Protein AF-A0A1S3RYA9-F1 (afdb_monomer_lite)

Secondary structure (DSSP, 8-state):
-HHHHHHHHHT-S-THHHHHHHHHHHHHTTSSSSTHHHHHHHHHHHHHHHHHHHHHHHHHHHHHHSPPP--SSS--

Foldseek 3Di:
DVVVVVCLVQLVDDLVVLVVLLVVLVCQVPVDPDCVSVVVSVVSNVCSVPPSVVSVVSNVVNCVVVPDPPPDPPDD

Structure (mmCIF, N/CA/C/O backbone):
data_AF-A0A1S3RYA9-F1
#
_entry.id   AF-A0A1S3RYA9-F1
#
loop_
_atom_site.group_PDB
_atom_site.id
_atom_site.type_symbol
_atom_site.label_atom_id
_atom_site.label_alt_id
_atom_site.label_comp_id
_atom_site.label_asym_id
_atom_site.label_entity_id
_atom_site.label_seq_id
_atom_site.pdbx_PDB_ins_code
_atom_site.Cartn_x
_atom_site.Cartn_y
_atom_site.Cartn_z
_atom_site.occupancy
_atom_site.B_iso_or_equiv
_atom_site.auth_seq_id
_atom_site.auth_comp_id
_atom_site.auth_asym_id
_atom_site.auth_atom_id
_atom_site.pdbx_PDB_model_num
ATOM 1 N N . MET A 1 1 ? 7.197 -4.060 -0.221 1.00 91.81 1 MET A N 1
ATOM 2 C CA . MET A 1 1 ? 5.716 -4.016 -0.224 1.00 91.81 1 MET A CA 1
ATOM 3 C C . MET A 1 1 ? 5.080 -5.248 0.430 1.00 91.81 1 MET A C 1
ATOM 5 O O . MET A 1 1 ? 4.228 -5.055 1.282 1.00 91.81 1 MET A O 1
ATOM 9 N N . ASP A 1 2 ? 5.509 -6.484 0.131 1.00 96.06 2 ASP A N 1
ATOM 10 C CA . ASP A 1 2 ? 4.898 -7.735 0.650 1.00 96.06 2 ASP A CA 1
ATOM 11 C C . ASP A 1 2 ? 4.593 -7.759 2.168 1.00 96.06 2 ASP A C 1
ATOM 13 O O . ASP A 1 2 ? 3.447 -7.944 2.572 1.00 96.06 2 ASP A O 1
ATOM 17 N N . LYS A 1 3 ? 5.578 -7.462 3.027 1.00 96.12 3 LYS A N 1
ATOM 18 C CA . LYS A 1 3 ? 5.377 -7.437 4.491 1.00 96.12 3 LYS A CA 1
ATOM 19 C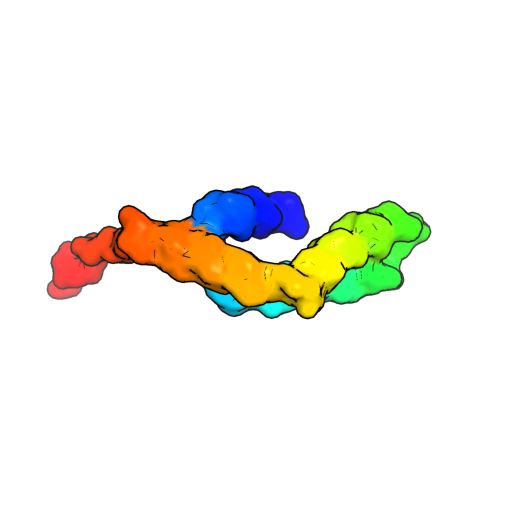 C . LYS A 1 3 ? 4.254 -6.490 4.943 1.00 96.12 3 LYS A C 1
ATOM 21 O O . LYS A 1 3 ? 3.497 -6.835 5.847 1.00 96.12 3 LYS A O 1
ATOM 26 N N . MET A 1 4 ? 4.134 -5.316 4.316 1.00 96.56 4 MET A N 1
ATOM 27 C CA . MET A 1 4 ? 3.061 -4.354 4.610 1.00 96.56 4 MET A CA 1
ATOM 28 C C . MET A 1 4 ? 1.708 -4.874 4.119 1.00 96.56 4 MET A C 1
ATOM 30 O O . MET A 1 4 ? 0.718 -4.770 4.835 1.00 96.56 4 MET A O 1
ATOM 34 N N . MET A 1 5 ? 1.668 -5.511 2.945 1.00 97.69 5 MET A N 1
ATOM 35 C CA . MET A 1 5 ? 0.441 -6.124 2.427 1.00 97.69 5 MET A CA 1
ATOM 36 C C . MET A 1 5 ? -0.118 -7.179 3.385 1.00 97.69 5 MET A C 1
ATOM 38 O O . MET A 1 5 ? -1.313 -7.167 3.673 1.00 97.69 5 MET A O 1
ATOM 42 N N . TRP A 1 6 ? 0.733 -8.026 3.970 1.00 98.12 6 TRP A N 1
ATOM 43 C CA . TRP A 1 6 ? 0.298 -8.991 4.985 1.00 98.12 6 TRP A CA 1
ATOM 44 C C . TRP A 1 6 ? -0.258 -8.341 6.254 1.00 98.12 6 TRP A C 1
ATOM 46 O O . TRP A 1 6 ? -1.179 -8.884 6.868 1.00 98.12 6 TRP A O 1
ATOM 56 N N . ARG A 1 7 ? 0.259 -7.171 6.639 1.00 97.69 7 ARG A N 1
ATOM 57 C CA . ARG A 1 7 ? -0.297 -6.383 7.745 1.00 97.69 7 ARG A CA 1
ATOM 58 C C . ARG A 1 7 ? -1.677 -5.830 7.399 1.00 97.69 7 ARG A C 1
ATOM 60 O O . ARG A 1 7 ? -2.592 -6.007 8.196 1.00 97.69 7 ARG A O 1
ATOM 67 N N . PHE A 1 8 ? -1.878 -5.296 6.192 1.00 97.88 8 PHE A N 1
ATOM 68 C CA . PHE A 1 8 ? -3.204 -4.858 5.728 1.00 97.88 8 PHE A CA 1
ATOM 69 C C . PHE A 1 8 ? -4.218 -6.003 5.621 1.00 97.88 8 PHE A C 1
ATOM 71 O O . PHE A 1 8 ? -5.387 -5.812 5.944 1.00 97.88 8 PHE A O 1
ATOM 78 N N . VAL A 1 9 ? -3.789 -7.209 5.233 1.00 97.44 9 VAL A N 1
ATOM 79 C CA . VAL A 1 9 ? -4.653 -8.405 5.237 1.00 97.44 9 VAL A CA 1
ATOM 80 C C . VAL A 1 9 ? -5.118 -8.751 6.654 1.00 97.44 9 VAL A C 1
ATOM 82 O O . VAL A 1 9 ? -6.289 -9.087 6.851 1.00 97.44 9 VAL A O 1
ATOM 85 N N . ARG A 1 10 ? -4.228 -8.654 7.650 1.00 96.88 10 ARG A N 1
ATOM 86 C CA . ARG A 1 10 ? -4.592 -8.842 9.064 1.00 96.88 10 ARG A CA 1
ATOM 87 C C . ARG A 1 10 ? -5.418 -7.679 9.626 1.00 96.88 10 ARG A C 1
ATOM 89 O O . ARG A 1 10 ? -6.246 -7.913 10.496 1.00 96.88 10 ARG A O 1
ATOM 96 N N . GLY A 1 11 ? -5.217 -6.467 9.110 1.00 97.00 11 GLY A N 1
ATOM 97 C CA . GLY A 1 11 ? -5.715 -5.211 9.684 1.00 97.00 11 GLY A CA 1
ATOM 98 C C . GLY A 1 11 ? -4.764 -4.596 10.722 1.00 97.00 11 GLY A C 1
ATOM 99 O O . GLY A 1 11 ? -5.074 -3.562 11.295 1.00 97.00 11 GLY A O 1
ATOM 100 N N . ASP A 1 12 ? -3.594 -5.203 10.930 1.00 96.50 12 ASP A N 1
ATOM 101 C CA . ASP A 1 12 ? -2.571 -4.811 11.909 1.00 96.50 12 ASP A CA 1
ATOM 102 C C . ASP A 1 12 ? -1.650 -3.706 11.364 1.00 96.50 12 ASP A C 1
ATOM 104 O O . ASP A 1 12 ? -0.441 -3.887 11.166 1.00 96.50 12 ASP A O 1
ATOM 108 N N . ALA A 1 13 ? -2.251 -2.577 11.001 1.00 96.56 13 ALA A N 1
ATOM 109 C CA . ALA A 1 13 ? -1.577 -1.447 10.374 1.00 96.56 13 ALA A CA 1
ATOM 110 C C . ALA A 1 13 ? -2.215 -0.121 10.795 1.00 96.56 13 ALA A C 1
ATOM 112 O O . ALA A 1 13 ? -3.369 -0.080 11.206 1.00 96.56 13 ALA A O 1
ATOM 113 N N . ALA A 1 14 ? -1.486 0.980 10.651 1.00 96.12 14 ALA A N 1
ATOM 114 C CA . ALA A 1 14 ? -2.043 2.320 10.806 1.00 96.12 14 ALA A CA 1
ATOM 115 C C . ALA A 1 14 ? -2.576 2.864 9.471 1.00 96.12 14 ALA A C 1
ATOM 117 O O . ALA A 1 14 ? -2.056 2.541 8.403 1.00 96.12 14 ALA A O 1
ATOM 118 N N . ASN A 1 15 ? -3.567 3.762 9.520 1.00 96.88 15 ASN A N 1
ATOM 119 C CA . ASN A 1 15 ? -4.096 4.413 8.312 1.00 96.88 15 ASN A CA 1
ATOM 120 C C . ASN A 1 15 ? -3.011 5.189 7.541 1.00 96.88 15 ASN A C 1
ATOM 122 O O . ASN A 1 15 ? -3.038 5.209 6.315 1.00 96.88 15 ASN A O 1
ATOM 126 N N . SER A 1 16 ? -2.023 5.765 8.234 1.00 97.31 16 SER A N 1
ATOM 127 C CA . SER A 1 16 ? -0.873 6.442 7.612 1.00 97.31 16 SER A CA 1
ATOM 128 C C . SER A 1 16 ? 0.012 5.501 6.786 1.00 97.31 16 SER A C 1
ATOM 130 O O . SER A 1 16 ? 0.702 5.943 5.869 1.00 97.31 16 SER A O 1
ATOM 132 N N . GLU A 1 17 ? -0.017 4.193 7.057 1.00 98.00 17 GLU A N 1
ATOM 133 C CA . GLU A 1 17 ? 0.723 3.218 6.255 1.00 98.00 17 GLU A CA 1
ATOM 134 C C . GLU A 1 17 ? 0.106 3.026 4.865 1.00 98.00 17 GLU A C 1
ATOM 136 O O . GLU A 1 17 ? 0.807 2.591 3.951 1.00 98.00 17 GLU A O 1
ATOM 141 N N . ILE A 1 18 ? -1.180 3.356 4.678 1.00 98.12 18 ILE A N 1
ATOM 142 C CA . ILE A 1 18 ? -1.839 3.328 3.362 1.00 98.12 18 ILE A CA 1
ATOM 143 C C . ILE A 1 18 ? -1.209 4.385 2.445 1.00 98.12 18 ILE A C 1
ATOM 145 O O . ILE A 1 18 ? -0.907 4.100 1.287 1.00 98.12 18 ILE A O 1
ATOM 149 N N . ASP A 1 19 ? -0.945 5.581 2.971 1.00 97.88 19 ASP A N 1
ATOM 150 C CA . ASP A 1 19 ? -0.242 6.629 2.225 1.00 97.88 19 ASP A CA 1
ATOM 151 C C . ASP A 1 19 ? 1.233 6.249 2.011 1.00 97.88 19 ASP A C 1
ATOM 153 O O . ASP A 1 19 ? 1.774 6.408 0.920 1.00 97.88 19 ASP A O 1
ATOM 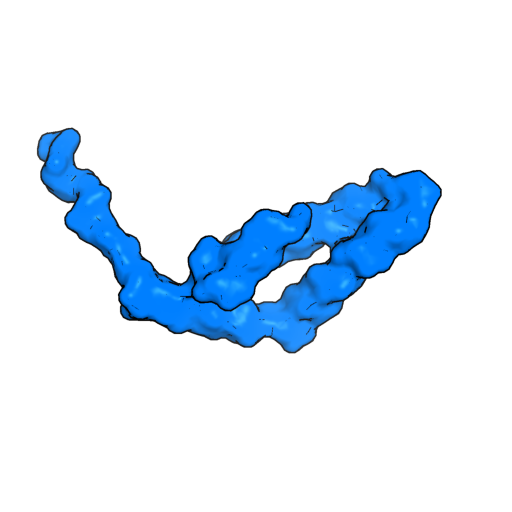157 N N . MET A 1 20 ? 1.871 5.634 3.011 1.00 97.94 20 MET A N 1
ATOM 158 C CA . MET A 1 20 ? 3.250 5.150 2.887 1.00 97.94 20 MET A CA 1
ATOM 159 C C . MET A 1 20 ? 3.411 4.096 1.783 1.00 97.94 20 MET A C 1
ATOM 161 O O . MET A 1 20 ? 4.369 4.158 1.013 1.00 97.94 20 MET A O 1
ATOM 165 N N . ILE A 1 21 ? 2.502 3.115 1.691 1.00 98.12 21 ILE A N 1
ATOM 166 C CA . ILE A 1 21 ? 2.604 2.077 0.657 1.00 98.12 21 ILE A CA 1
ATOM 167 C C . ILE A 1 21 ? 2.305 2.639 -0.739 1.00 98.12 21 ILE A C 1
ATOM 169 O O . ILE A 1 21 ? 2.884 2.166 -1.718 1.00 98.12 21 ILE A O 1
ATOM 173 N N . TRP A 1 22 ? 1.457 3.669 -0.835 1.00 98.38 22 TRP A N 1
ATOM 174 C CA . TRP A 1 22 ? 1.244 4.411 -2.075 1.00 98.38 22 TRP A CA 1
ATOM 175 C C . TRP A 1 22 ? 2.535 5.090 -2.542 1.00 98.38 22 TRP A C 1
ATOM 177 O O . TRP A 1 22 ? 2.979 4.832 -3.662 1.00 98.38 22 TRP A O 1
ATOM 187 N N . GLU A 1 23 ? 3.193 5.863 -1.678 1.00 98.25 23 GLU A N 1
ATOM 188 C CA . GLU A 1 23 ? 4.461 6.528 -2.011 1.00 98.25 23 GLU A CA 1
ATOM 189 C C . GLU A 1 23 ? 5.564 5.521 -2.366 1.00 98.25 23 GLU A C 1
ATOM 191 O O . GLU A 1 23 ? 6.240 5.663 -3.385 1.00 98.25 23 GLU A O 1
ATOM 196 N N . LEU A 1 24 ? 5.689 4.430 -1.603 1.00 98.06 24 LEU A N 1
ATOM 197 C CA . LEU A 1 24 ? 6.624 3.344 -1.920 1.00 98.06 24 LEU A CA 1
ATOM 198 C C . LEU A 1 24 ? 6.356 2.730 -3.299 1.00 98.06 24 LEU A C 1
ATOM 200 O O . LEU A 1 24 ? 7.296 2.413 -4.024 1.00 98.06 24 LEU A O 1
ATOM 204 N N . SER A 1 25 ? 5.089 2.558 -3.684 1.00 98.25 25 SER A N 1
ATOM 205 C CA . SER A 1 25 ? 4.754 2.033 -5.009 1.00 98.25 25 SER A CA 1
ATOM 206 C C . SER A 1 25 ? 5.179 2.991 -6.131 1.00 98.25 25 SER A C 1
ATOM 208 O O . SER A 1 25 ? 5.620 2.529 -7.180 1.00 98.25 25 SER A O 1
ATOM 210 N N . LYS A 1 26 ? 5.118 4.312 -5.903 1.00 98.19 26 LYS A N 1
ATOM 211 C CA . LYS A 1 26 ? 5.580 5.342 -6.851 1.00 98.19 26 LYS A CA 1
ATOM 212 C C . LYS A 1 26 ? 7.100 5.410 -6.953 1.00 98.19 26 LYS A C 1
ATOM 214 O O . LYS A 1 26 ? 7.623 5.680 -8.026 1.00 98.19 26 LYS A O 1
ATOM 219 N N . GLN A 1 27 ? 7.807 5.109 -5.868 1.00 98.25 27 GLN A N 1
ATOM 220 C CA . GLN A 1 27 ? 9.266 4.972 -5.880 1.00 98.25 27 GLN A CA 1
ATOM 221 C C . GLN A 1 27 ? 9.749 3.728 -6.634 1.00 98.25 27 GLN A C 1
ATOM 223 O O . GLN A 1 27 ? 10.907 3.677 -7.031 1.00 98.25 27 GLN A O 1
ATOM 228 N N . ILE A 1 28 ? 8.895 2.717 -6.810 1.00 98.00 28 ILE A N 1
ATOM 229 C CA . ILE A 1 28 ? 9.211 1.513 -7.593 1.00 98.00 28 ILE A CA 1
ATOM 230 C C . ILE A 1 28 ? 8.855 1.722 -9.066 1.00 98.00 28 ILE A C 1
ATOM 232 O O . ILE A 1 28 ? 9.636 1.356 -9.945 1.00 98.00 28 ILE A O 1
ATOM 236 N N . GLU A 1 29 ? 7.689 2.314 -9.328 1.00 98.25 29 GLU A N 1
ATOM 237 C CA . GLU A 1 29 ? 7.216 2.620 -10.677 1.00 98.25 29 GLU A CA 1
ATOM 238 C C . GLU A 1 29 ? 8.232 3.490 -11.434 1.00 98.25 29 GLU A C 1
ATOM 240 O O . GLU A 1 29 ? 8.650 4.541 -10.950 1.00 98.25 29 GLU A O 1
ATOM 245 N N . GLY A 1 30 ? 8.666 3.039 -12.612 1.00 97.38 30 GLY A N 1
ATOM 246 C CA . GLY A 1 30 ? 9.641 3.742 -13.453 1.00 97.38 30 GLY A CA 1
ATOM 247 C C . GLY A 1 30 ? 11.088 3.739 -12.940 1.00 97.38 30 GLY A C 1
ATOM 248 O O . GLY A 1 30 ? 11.962 4.295 -13.601 1.00 97.38 30 GLY A O 1
ATOM 249 N N . HIS A 1 31 ? 11.369 3.093 -11.804 1.00 98.19 31 HIS A N 1
ATOM 250 C CA . HIS A 1 31 ? 12.699 3.042 -11.178 1.00 98.19 31 HIS A CA 1
ATOM 251 C C . HIS A 1 31 ? 13.277 1.618 -11.133 1.00 98.19 31 HIS A C 1
ATOM 253 O O . HIS A 1 31 ? 14.104 1.282 -10.284 1.00 98.19 31 HIS A O 1
ATOM 259 N N . THR A 1 32 ? 12.843 0.754 -12.052 1.00 97.94 32 THR A N 1
ATOM 260 C CA . THR A 1 32 ? 13.323 -0.628 -12.177 1.00 97.94 32 THR A CA 1
ATOM 261 C C . THR A 1 32 ? 13.769 -0.931 -13.607 1.00 97.94 32 THR A C 1
ATOM 263 O O . THR A 1 32 ? 13.390 -0.242 -14.549 1.00 97.94 32 THR A O 1
ATOM 266 N N . ILE A 1 33 ? 14.615 -1.954 -13.779 1.00 98.44 33 ILE A N 1
ATOM 267 C CA . ILE A 1 33 ? 15.193 -2.319 -15.089 1.00 98.44 33 ILE A CA 1
ATOM 268 C C . ILE A 1 33 ? 14.125 -2.860 -16.054 1.00 98.44 33 ILE A C 1
ATOM 270 O O . ILE A 1 33 ? 14.235 -2.678 -17.264 1.00 98.44 33 ILE A O 1
ATOM 274 N N . CYS A 1 34 ? 13.108 -3.554 -15.538 1.00 98.25 34 CYS A N 1
ATOM 275 C CA . CYS A 1 34 ? 12.050 -4.162 -16.337 1.00 98.25 34 CYS A CA 1
ATOM 276 C C . CYS A 1 34 ? 10.666 -3.846 -15.763 1.00 98.25 34 CYS A C 1
ATOM 278 O O . CYS A 1 34 ? 10.520 -3.592 -14.569 1.00 98.25 34 CYS A O 1
ATOM 280 N N . ALA A 1 35 ? 9.633 -3.969 -16.600 1.00 98.25 35 ALA A N 1
ATOM 281 C CA . ALA A 1 35 ? 8.245 -3.641 -16.258 1.00 98.25 35 ALA A CA 1
ATOM 282 C C . ALA A 1 35 ? 7.613 -4.534 -15.167 1.00 98.25 35 ALA A C 1
ATOM 284 O O . ALA A 1 35 ? 6.449 -4.356 -14.816 1.00 98.25 35 ALA A O 1
ATOM 285 N N . LEU A 1 36 ? 8.353 -5.500 -14.609 1.00 98.38 36 LEU A N 1
ATOM 286 C CA . LEU A 1 36 ? 7.892 -6.262 -13.449 1.00 98.38 36 LEU A CA 1
ATOM 287 C C . LEU A 1 36 ? 7.729 -5.357 -12.221 1.00 98.38 36 LEU A C 1
ATOM 289 O O . LEU A 1 36 ? 6.794 -5.563 -11.453 1.00 98.38 36 LEU A O 1
ATOM 293 N N . GLY A 1 37 ? 8.598 -4.354 -12.043 1.00 98.12 37 GLY A N 1
ATOM 294 C CA . GLY A 1 37 ? 8.468 -3.392 -10.945 1.00 98.12 37 GLY A CA 1
ATOM 295 C C . GLY A 1 37 ? 7.157 -2.614 -11.028 1.00 98.12 37 GLY A C 1
ATOM 296 O O . GLY A 1 37 ? 6.397 -2.582 -10.060 1.00 98.12 37 GLY A O 1
ATOM 297 N N . ASP A 1 38 ? 6.844 -2.095 -12.214 1.00 98.19 38 ASP A N 1
ATOM 298 C CA . ASP A 1 38 ? 5.578 -1.410 -12.497 1.00 98.19 38 ASP A CA 1
ATOM 299 C C . ASP A 1 38 ? 4.387 -2.356 -12.295 1.00 98.19 38 ASP A C 1
ATOM 301 O O . ASP A 1 38 ? 3.435 -2.036 -11.582 1.00 98.19 38 ASP A O 1
ATOM 305 N N . GLY A 1 39 ? 4.487 -3.581 -12.825 1.00 98.44 39 GLY A N 1
ATOM 306 C CA . GLY A 1 39 ? 3.479 -4.627 -12.659 1.00 98.44 39 GLY A CA 1
ATOM 307 C C . GLY A 1 39 ? 3.237 -5.038 -11.202 1.00 98.44 39 GLY A C 1
ATOM 308 O O . GLY A 1 39 ? 2.132 -5.461 -10.871 1.00 98.44 39 GLY A O 1
ATOM 309 N N . ALA A 1 40 ? 4.225 -4.886 -10.315 1.00 97.94 40 ALA A N 1
ATOM 310 C CA . ALA A 1 40 ? 4.073 -5.105 -8.876 1.00 97.94 40 ALA A CA 1
ATOM 311 C C . ALA A 1 40 ? 3.519 -3.872 -8.137 1.00 97.94 40 ALA A C 1
ATOM 313 O O . ALA A 1 40 ? 2.816 -4.023 -7.135 1.00 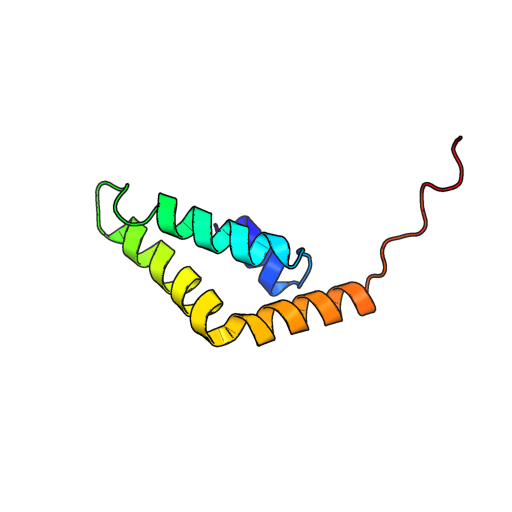97.94 40 ALA A O 1
ATOM 314 N N . ALA A 1 41 ? 3.820 -2.660 -8.610 1.00 98.50 41 ALA A N 1
ATOM 315 C CA . ALA A 1 41 ? 3.367 -1.405 -8.014 1.00 98.50 41 ALA A CA 1
ATOM 316 C C . ALA A 1 41 ? 1.900 -1.091 -8.346 1.00 98.50 41 ALA A C 1
ATOM 318 O O . ALA A 1 41 ? 1.128 -0.710 -7.462 1.00 98.50 41 ALA A O 1
ATOM 319 N N . TRP A 1 42 ? 1.482 -1.285 -9.598 1.00 98.62 42 TRP A N 1
ATOM 320 C CA . TRP A 1 42 ? 0.143 -0.907 -10.057 1.00 98.62 42 TRP A CA 1
ATOM 321 C C . TRP A 1 42 ? -1.012 -1.609 -9.330 1.00 98.62 42 TRP A C 1
ATOM 323 O O . TRP A 1 42 ? -1.989 -0.924 -9.024 1.00 98.62 42 TRP A O 1
ATOM 333 N N . PRO A 1 43 ? -0.950 -2.909 -8.975 1.00 98.50 43 PRO A N 1
ATOM 334 C CA . PRO A 1 43 ? -2.003 -3.540 -8.182 1.00 98.50 43 PRO A CA 1
ATOM 335 C C . PRO A 1 43 ? -2.180 -2.889 -6.806 1.00 98.50 43 PRO A C 1
ATOM 337 O O . PRO A 1 43 ? -3.310 -2.706 -6.356 1.00 98.50 43 PRO A O 1
ATOM 340 N N . VAL A 1 44 ? -1.081 -2.486 -6.157 1.00 98.25 44 VAL A N 1
ATOM 341 C CA . VAL A 1 44 ? -1.123 -1.770 -4.872 1.00 98.25 44 VAL A CA 1
ATOM 342 C C . VAL A 1 44 ? -1.736 -0.383 -5.058 1.00 98.25 44 VAL A C 1
ATOM 344 O O . VAL A 1 44 ? -2.634 -0.009 -4.306 1.00 98.25 44 VAL A O 1
ATOM 347 N N . GLN A 1 45 ? -1.324 0.354 -6.093 1.00 98.62 45 GLN A N 1
ATOM 348 C CA . GLN A 1 45 ? -1.908 1.659 -6.417 1.00 98.62 45 GLN A CA 1
ATOM 349 C C . GLN A 1 45 ? -3.412 1.553 -6.710 1.00 98.62 45 GLN A C 1
ATOM 351 O O . GLN A 1 45 ? -4.207 2.316 -6.168 1.00 98.62 45 GLN A O 1
ATOM 356 N N . GLY A 1 46 ? -3.831 0.582 -7.524 1.00 98.62 46 GLY A N 1
ATOM 357 C CA . GLY A 1 46 ? -5.241 0.334 -7.825 1.00 98.62 46 GLY A CA 1
ATOM 358 C C . GLY A 1 46 ? -6.049 -0.009 -6.574 1.00 98.62 46 GLY A C 1
ATOM 359 O O . GLY A 1 46 ? -7.129 0.548 -6.369 1.00 98.62 46 GLY A O 1
ATOM 360 N N . LEU A 1 47 ? -5.502 -0.864 -5.701 1.00 98.56 47 LEU A N 1
ATOM 361 C CA . LEU A 1 47 ? -6.117 -1.207 -4.421 1.00 98.56 47 LEU A CA 1
ATOM 362 C C . LEU A 1 47 ? -6.330 0.036 -3.551 1.00 98.56 47 LEU A C 1
ATOM 364 O O . LEU A 1 47 ? -7.448 0.270 -3.101 1.00 98.56 47 LEU A O 1
ATOM 368 N N . VAL A 1 48 ? -5.295 0.854 -3.350 1.00 98.31 48 VAL A N 1
ATOM 369 C CA . VAL A 1 48 ? -5.404 2.083 -2.550 1.00 98.31 48 VAL A CA 1
ATOM 370 C C . VAL A 1 48 ? -6.401 3.054 -3.188 1.00 98.31 48 VAL A C 1
ATOM 372 O O . VAL A 1 48 ? -7.283 3.568 -2.508 1.00 98.31 48 VAL A O 1
ATOM 375 N N . ARG A 1 49 ? -6.338 3.266 -4.506 1.00 98.50 49 ARG A N 1
ATOM 376 C CA . ARG A 1 49 ? -7.214 4.216 -5.209 1.00 98.50 49 ARG A CA 1
ATOM 377 C C . ARG A 1 49 ? -8.697 3.859 -5.109 1.00 98.50 49 ARG A C 1
ATOM 379 O O . ARG A 1 49 ? -9.526 4.757 -4.990 1.00 98.50 49 ARG A O 1
ATOM 386 N N . HIS A 1 50 ? -9.036 2.576 -5.203 1.00 98.62 50 HIS A N 1
ATOM 387 C CA . HIS A 1 50 ? -10.430 2.134 -5.319 1.00 98.62 50 HIS A CA 1
ATOM 388 C C . HIS A 1 50 ? -11.002 1.542 -4.029 1.00 98.62 50 HIS A C 1
ATOM 390 O O . HI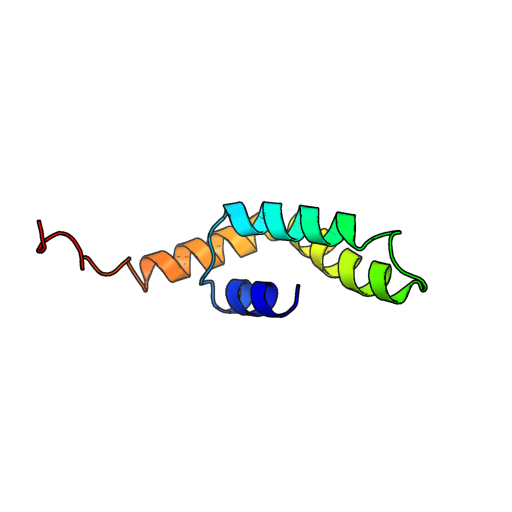S A 1 50 ? -12.213 1.582 -3.829 1.00 98.62 50 HIS A O 1
ATOM 396 N N . PHE A 1 51 ? -10.153 1.019 -3.145 1.00 98.56 51 PHE A N 1
ATOM 397 C CA . PHE A 1 51 ? -10.569 0.264 -1.962 1.00 98.56 51 PHE A CA 1
ATOM 398 C C . PHE A 1 51 ? -9.972 0.794 -0.655 1.00 98.56 51 PHE A C 1
ATOM 400 O O . PHE A 1 51 ? -10.067 0.111 0.366 1.00 98.56 51 PHE A O 1
ATOM 407 N N . ARG A 1 52 ? -9.429 2.021 -0.627 1.00 98.38 52 ARG A N 1
ATOM 408 C CA . ARG A 1 52 ? -8.997 2.669 0.626 1.00 98.38 52 ARG A CA 1
ATOM 409 C C . ARG A 1 52 ? -10.045 2.593 1.747 1.00 98.38 52 ARG A C 1
ATOM 411 O O . ARG A 1 52 ? -9.658 2.169 2.833 1.00 98.38 52 ARG A O 1
ATOM 418 N N . PRO A 1 53 ? -11.352 2.854 1.518 1.00 98.44 53 PRO A N 1
ATOM 419 C CA . PRO A 1 53 ? -12.351 2.718 2.582 1.00 98.44 53 PRO A CA 1
ATOM 420 C C . PRO A 1 53 ? -12.429 1.301 3.172 1.00 98.44 53 PRO A C 1
ATOM 422 O O . PRO A 1 53 ? -12.629 1.131 4.371 1.00 98.44 53 PRO A O 1
ATOM 425 N N . VAL A 1 54 ? -12.224 0.267 2.348 1.00 98.44 54 VAL A N 1
ATOM 426 C CA . VAL A 1 54 ? -12.206 -1.133 2.803 1.00 98.44 54 VAL A CA 1
ATOM 427 C C . VAL A 1 54 ? -10.957 -1.413 3.638 1.00 98.44 54 VAL A C 1
ATOM 429 O O . VAL A 1 54 ? -11.046 -2.080 4.667 1.00 98.44 54 VAL A O 1
ATOM 432 N N . MET A 1 55 ? -9.799 -0.887 3.227 1.00 98.31 55 MET A N 1
ATOM 433 C CA . MET A 1 55 ? -8.550 -1.010 3.986 1.00 98.31 55 MET A CA 1
ATOM 434 C C . MET A 1 55 ? -8.665 -0.339 5.360 1.00 98.31 55 MET A C 1
ATOM 436 O O . MET A 1 55 ? -8.368 -0.970 6.373 1.00 98.31 55 MET A O 1
ATOM 440 N N . GLU A 1 56 ? -9.157 0.901 5.404 1.00 98.38 56 GLU A N 1
ATOM 441 C CA . GLU A 1 56 ? -9.374 1.662 6.642 1.00 98.38 56 GLU A CA 1
ATOM 442 C C . GLU A 1 56 ? -10.401 0.979 7.554 1.00 98.38 56 GLU A C 1
ATOM 444 O O . GLU A 1 56 ? -10.184 0.871 8.762 1.00 98.38 56 GLU A O 1
ATOM 449 N N . SER A 1 57 ? -11.493 0.449 6.990 1.00 98.19 57 SER A N 1
ATOM 450 C CA . SER A 1 57 ? -12.480 -0.321 7.757 1.00 98.19 57 SER A CA 1
ATOM 451 C C . SER A 1 57 ? -11.850 -1.560 8.388 1.00 98.19 57 SER A C 1
ATOM 453 O O . SER A 1 57 ? -12.066 -1.824 9.569 1.00 98.19 57 SER A O 1
ATOM 455 N N . ARG A 1 58 ? -11.029 -2.300 7.636 1.00 97.94 58 ARG A N 1
ATOM 456 C CA . ARG A 1 58 ? -10.367 -3.517 8.123 1.00 97.94 58 ARG A CA 1
ATOM 457 C C . ARG A 1 58 ? -9.380 -3.220 9.251 1.00 97.94 58 ARG A C 1
ATOM 459 O O . ARG A 1 58 ? -9.340 -3.954 10.235 1.00 97.94 58 ARG A O 1
ATOM 466 N N . ILE A 1 59 ? -8.633 -2.123 9.130 1.00 97.69 59 ILE A N 1
ATOM 467 C CA . ILE A 1 59 ? -7.758 -1.608 10.189 1.00 97.69 59 ILE A CA 1
ATOM 468 C C . ILE A 1 59 ? -8.576 -1.228 11.429 1.00 97.69 59 ILE A C 1
ATOM 470 O O . ILE A 1 59 ? -8.266 -1.648 12.543 1.00 97.69 59 ILE A O 1
ATOM 474 N N . SER A 1 60 ? -9.666 -0.477 11.246 1.00 97.06 60 SER A N 1
ATOM 475 C CA . SER A 1 60 ? -10.543 -0.066 12.346 1.00 97.06 60 SER A CA 1
ATOM 476 C C . SER A 1 60 ? -11.130 -1.267 13.091 1.00 97.06 60 SER A C 1
ATOM 478 O O . SER A 1 60 ? -11.119 -1.302 14.320 1.00 97.06 60 SER A O 1
ATOM 480 N N . GLU A 1 61 ? -11.616 -2.278 12.369 1.00 97.06 61 GLU A N 1
ATOM 481 C CA . GLU A 1 61 ? -12.135 -3.514 12.959 1.00 97.06 61 GLU A CA 1
ATOM 482 C C . GLU A 1 61 ? -11.068 -4.291 13.730 1.00 97.06 61 GLU A C 1
ATOM 484 O O . GLU A 1 61 ? -11.358 -4.823 14.804 1.00 97.06 61 GLU A O 1
ATOM 489 N N . TYR A 1 62 ? -9.842 -4.349 13.208 1.00 96.44 62 TYR A N 1
ATOM 490 C CA . TYR A 1 62 ? -8.731 -4.998 13.892 1.00 96.44 62 TYR A CA 1
ATOM 491 C C . TYR A 1 62 ? -8.383 -4.284 15.202 1.00 96.44 62 TYR A C 1
ATOM 49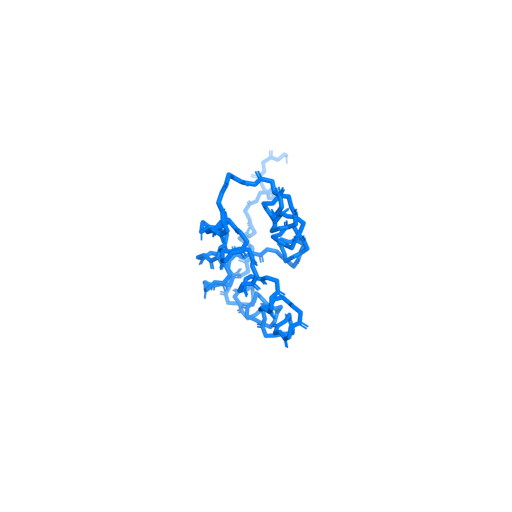3 O O . TYR A 1 62 ? -8.282 -4.952 16.229 1.00 96.44 62 TYR A O 1
ATOM 501 N N . HIS A 1 63 ? -8.291 -2.950 15.205 1.00 94.44 63 HIS A N 1
ATOM 502 C CA . HIS A 1 63 ? -8.020 -2.166 16.418 1.00 94.44 63 HIS A CA 1
ATOM 503 C C . HIS A 1 63 ? -9.162 -2.212 17.440 1.00 94.44 63 HIS A C 1
ATOM 505 O O . HIS A 1 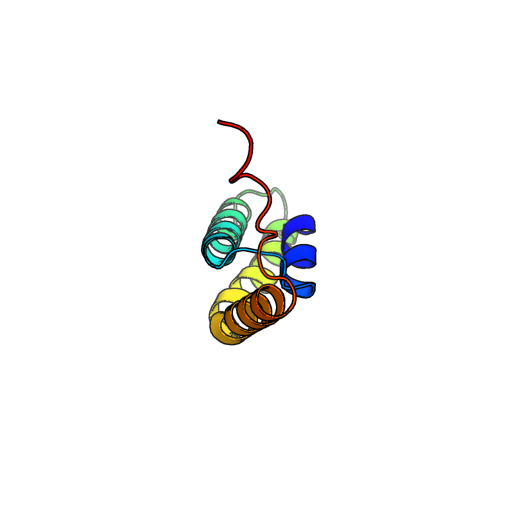63 ? -8.909 -2.200 18.640 1.00 94.44 63 HIS A O 1
ATOM 511 N N . LYS A 1 64 ? -10.422 -2.323 16.998 1.00 95.00 64 LYS A N 1
ATOM 512 C CA . LYS A 1 64 ? -11.560 -2.542 17.911 1.00 95.00 64 LYS A CA 1
ATOM 513 C C . LYS A 1 64 ? -11.472 -3.889 18.633 1.00 95.00 64 LYS A C 1
ATOM 515 O O . LYS A 1 64 ? -11.877 -3.986 19.785 1.00 95.00 64 LYS A O 1
ATOM 520 N N . LYS A 1 65 ? -10.977 -4.929 17.952 1.00 94.12 65 LYS A N 1
ATOM 521 C CA . LYS A 1 65 ? -10.814 -6.285 18.510 1.00 94.12 65 LYS A CA 1
ATOM 522 C C . LYS A 1 65 ? -9.527 -6.446 19.317 1.00 94.12 65 LYS A C 1
ATOM 524 O O . LYS A 1 65 ? -9.497 -7.239 20.250 1.00 94.12 65 LYS A O 1
ATOM 529 N N . ASN A 1 66 ? -8.488 -5.702 18.952 1.00 92.00 66 ASN A N 1
ATOM 530 C CA . ASN A 1 66 ? -7.174 -5.709 19.582 1.00 92.00 66 ASN A CA 1
ATOM 531 C C . ASN A 1 66 ? -6.855 -4.286 20.053 1.00 92.00 66 ASN A C 1
ATOM 533 O O . ASN A 1 66 ? -6.025 -3.614 19.433 1.00 92.00 66 ASN A O 1
ATOM 537 N N . PRO A 1 67 ? -7.541 -3.787 21.099 1.00 82.00 67 PRO A N 1
ATOM 538 C CA . PRO A 1 67 ? -7.180 -2.503 21.672 1.00 82.00 67 PRO A CA 1
ATOM 539 C C . PRO A 1 67 ? -5.710 -2.551 22.093 1.00 82.00 67 PRO A C 1
ATOM 541 O O . PRO A 1 67 ? -5.221 -3.593 22.545 1.00 82.00 67 PRO A O 1
ATOM 544 N N . ALA A 1 68 ? -4.998 -1.436 21.919 1.00 71.94 68 ALA A N 1
ATOM 545 C CA . ALA A 1 68 ? -3.632 -1.324 22.408 1.00 71.94 68 ALA A CA 1
ATOM 546 C C . ALA A 1 68 ? -3.624 -1.715 23.890 1.00 71.94 68 ALA A C 1
ATOM 548 O O . ALA A 1 68 ? -4.430 -1.212 24.674 1.00 71.94 68 ALA A O 1
ATOM 549 N N . ARG A 1 69 ? -2.766 -2.674 24.250 1.00 61.50 69 ARG A N 1
ATOM 550 C CA . ARG A 1 69 ? -2.629 -3.112 25.637 1.00 61.50 69 ARG A CA 1
ATOM 551 C C . ARG A 1 69 ? -2.260 -1.880 26.458 1.00 61.50 69 ARG A C 1
ATOM 553 O O . ARG A 1 69 ? -1.266 -1.229 26.153 1.00 61.50 69 ARG A O 1
ATOM 560 N N . GLU A 1 70 ? -3.052 -1.580 27.478 1.00 55.72 70 GLU A N 1
ATOM 561 C CA . GLU A 1 70 ? -2.773 -0.587 28.518 1.00 55.72 70 GLU A CA 1
ATOM 562 C C . GLU A 1 70 ? -1.587 -1.073 29.365 1.00 55.72 70 GLU A C 1
ATOM 564 O O . GLU A 1 70 ? -1.717 -1.530 30.493 1.00 55.72 70 GLU A O 1
ATOM 569 N N . ALA A 1 71 ? -0.415 -1.127 28.749 1.00 57.56 71 ALA A N 1
ATOM 570 C CA . ALA A 1 71 ? 0.815 -1.615 29.331 1.00 57.56 71 ALA A CA 1
ATOM 571 C C . ALA A 1 71 ? 1.905 -0.655 28.891 1.00 57.56 71 ALA A C 1
ATOM 573 O O . ALA A 1 71 ? 2.493 -0.871 27.841 1.00 57.56 71 ALA A O 1
ATOM 574 N N . ASP A 1 72 ? 2.001 0.445 29.642 1.00 53.12 72 ASP A N 1
ATOM 575 C CA . ASP A 1 72 ? 3.215 1.230 29.941 1.00 53.12 72 ASP A CA 1
ATOM 576 C C . ASP A 1 72 ? 2.891 2.457 30.845 1.00 53.12 72 ASP A C 1
ATOM 578 O O . ASP A 1 72 ? 3.651 3.419 30.886 1.00 53.12 72 ASP A O 1
ATOM 582 N N . ILE A 1 73 ? 1.775 2.454 31.602 1.00 57.28 73 ILE A N 1
ATOM 583 C CA . ILE A 1 73 ? 1.455 3.517 32.590 1.00 57.28 73 ILE A CA 1
ATOM 584 C C . ILE A 1 73 ? 1.976 3.183 34.010 1.00 57.28 73 ILE A C 1
ATOM 586 O O . ILE A 1 73 ? 1.958 4.036 34.888 1.00 57.28 73 ILE A O 1
ATOM 590 N N . GLU A 1 74 ? 2.562 2.005 34.241 1.00 49.50 74 GLU A N 1
ATOM 591 C CA . GLU A 1 74 ? 3.330 1.715 35.467 1.00 49.50 74 GLU A CA 1
ATOM 592 C C . GLU A 1 74 ? 4.793 1.406 35.127 1.00 49.50 74 GLU A C 1
ATOM 594 O O . GLU A 1 74 ? 5.189 0.245 35.102 1.00 49.50 74 GLU A O 1
ATOM 599 N N . MET A 1 75 ? 5.596 2.435 34.829 1.00 45.34 75 MET A N 1
ATOM 600 C CA . MET A 1 75 ? 7.047 2.444 35.118 1.00 45.34 75 MET A CA 1
ATOM 601 C C . MET A 1 75 ? 7.703 3.834 34.941 1.00 45.34 75 MET A C 1
ATOM 603 O O . MET A 1 75 ? 8.824 3.953 34.442 1.00 45.34 75 MET A O 1
ATOM 607 N N . ILE A 1 76 ? 7.030 4.892 35.406 1.00 50.28 76 ILE A N 1
ATOM 608 C CA . ILE A 1 76 ? 7.692 6.107 35.917 1.00 50.28 76 ILE A CA 1
ATOM 609 C C . ILE A 1 76 ? 7.141 6.372 37.312 1.00 50.28 76 ILE A C 1
ATOM 611 O O . ILE A 1 76 ? 5.900 6.311 37.452 1.00 50.28 76 ILE A O 1
#

pLDDT: mean 92.39, std 13.82, range [45.34, 98.62]

Radius of gyration: 15.57 Å; chains: 1; bounding box: 28×16×52 Å

Sequence (76 aa):
MDKMMWRFVRGDAANSEIDMIWELSKQIEGHTICALGDGAAWPVQGLVRHFRPVMESRISEYHKKNPAREADIEMI